Protein AF-A0A3N5X2J6-F1 (afdb_monomer)

Structure (mmCIF, N/CA/C/O backbone):
data_AF-A0A3N5X2J6-F1
#
_entry.id   AF-A0A3N5X2J6-F1
#
loop_
_atom_site.group_PDB
_atom_site.id
_atom_site.type_symbol
_atom_site.label_atom_id
_atom_site.label_alt_id
_atom_site.label_comp_id
_atom_site.label_asym_id
_atom_site.label_entity_id
_atom_site.label_seq_id
_atom_site.pdbx_PDB_ins_code
_atom_site.Cartn_x
_atom_site.Cartn_y
_atom_site.Cartn_z
_atom_site.occupancy
_atom_site.B_iso_or_equiv
_atom_site.auth_seq_id
_atom_site.auth_comp_id
_atom_site.auth_asym_id
_atom_site.auth_atom_id
_atom_site.pdbx_PDB_model_num
ATOM 1 N N . MET A 1 1 ? -11.015 -7.147 34.113 1.00 56.78 1 MET A N 1
ATOM 2 C CA . MET A 1 1 ? -11.213 -6.884 32.667 1.00 56.78 1 MET A CA 1
ATOM 3 C C . MET A 1 1 ? -9.838 -6.719 32.030 1.00 56.78 1 MET A C 1
ATOM 5 O O . MET A 1 1 ? -9.014 -6.047 32.642 1.00 56.78 1 MET A O 1
ATOM 9 N N . LYS A 1 2 ? -9.551 -7.350 30.878 1.00 68.56 2 LYS A N 1
ATOM 10 C CA . LYS A 1 2 ? -8.310 -7.063 30.127 1.00 68.56 2 LYS A CA 1
ATOM 11 C C . LYS A 1 2 ? -8.337 -5.576 29.723 1.00 68.56 2 LYS A C 1
ATOM 13 O O . LYS A 1 2 ? -9.393 -5.066 29.357 1.00 68.56 2 LYS A O 1
ATOM 18 N N . LYS A 1 3 ? -7.217 -4.867 29.876 1.00 83.44 3 LYS A N 1
ATOM 19 C CA . LYS A 1 3 ? -7.099 -3.433 29.566 1.00 83.44 3 LYS A CA 1
ATOM 20 C C . LYS A 1 3 ? -7.222 -3.225 28.053 1.00 83.44 3 LYS A C 1
ATOM 22 O O . LYS A 1 3 ? -6.465 -3.838 27.311 1.00 83.44 3 LYS A O 1
ATOM 27 N N . THR A 1 4 ? -8.120 -2.345 27.615 1.00 92.44 4 THR A N 1
ATOM 28 C CA . THR A 1 4 ? -8.228 -1.954 26.201 1.00 92.44 4 THR A CA 1
ATOM 29 C C . THR A 1 4 ? -7.027 -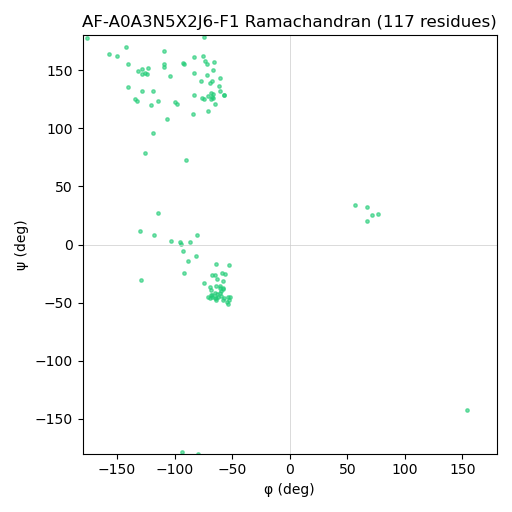1.096 25.802 1.00 92.44 4 THR A C 1
ATOM 31 O O . THR A 1 4 ? -6.708 -0.113 26.477 1.00 92.44 4 THR A O 1
ATOM 34 N N . LEU A 1 5 ? -6.350 -1.468 24.718 1.00 96.00 5 LEU A N 1
ATOM 35 C CA . LEU A 1 5 ? -5.212 -0.743 24.155 1.00 96.00 5 LEU A CA 1
ATOM 36 C C . LEU A 1 5 ? -5.680 0.249 23.083 1.00 96.00 5 LEU A C 1
ATOM 38 O O . LEU A 1 5 ? -6.722 0.079 22.448 1.00 96.00 5 LEU A O 1
ATOM 42 N N . THR A 1 6 ? -4.884 1.288 22.842 1.00 97.00 6 THR A N 1
ATOM 43 C CA . THR A 1 6 ? -5.049 2.109 21.634 1.00 97.00 6 THR A CA 1
ATOM 44 C C . THR A 1 6 ? -4.543 1.337 20.418 1.00 97.00 6 THR A C 1
ATOM 46 O O . THR A 1 6 ? -3.694 0.457 20.565 1.00 97.00 6 THR A O 1
ATOM 49 N N . SER A 1 7 ? -4.999 1.689 19.213 1.00 97.12 7 SER A N 1
ATOM 50 C CA . SER A 1 7 ? -4.544 1.045 17.970 1.00 97.12 7 SER A CA 1
ATOM 51 C C . SER A 1 7 ? -3.024 1.045 17.821 1.00 97.12 7 SER A C 1
ATOM 53 O O . SER A 1 7 ? -2.429 -0.002 17.583 1.00 97.12 7 SER A O 1
ATOM 55 N N . LYS A 1 8 ? -2.367 2.180 18.098 1.00 97.00 8 LYS A N 1
ATOM 56 C CA . LYS A 1 8 ? -0.899 2.275 18.071 1.00 97.00 8 LYS A CA 1
ATOM 57 C C . LYS A 1 8 ? -0.236 1.286 19.031 1.00 97.00 8 LYS A C 1
ATOM 59 O O . LYS A 1 8 ? 0.705 0.602 18.645 1.00 97.00 8 LYS A O 1
ATOM 64 N N . VAL A 1 9 ? -0.701 1.220 20.280 1.00 97.94 9 VAL A N 1
ATOM 65 C CA . VAL A 1 9 ? -0.106 0.319 21.278 1.00 97.94 9 VAL A CA 1
ATOM 66 C C . VAL A 1 9 ? -0.367 -1.137 20.897 1.00 97.94 9 VAL A C 1
ATOM 68 O O . VAL A 1 9 ? 0.566 -1.927 20.911 1.00 97.94 9 VAL A O 1
ATOM 71 N N . ARG A 1 10 ? -1.588 -1.471 20.467 1.00 97.88 10 ARG A N 1
ATOM 72 C CA . ARG A 1 10 ? -1.974 -2.808 19.996 1.00 97.88 10 ARG A CA 1
ATOM 73 C C . ARG A 1 10 ? -1.062 -3.314 18.877 1.00 97.88 10 ARG A C 1
ATOM 75 O O . ARG A 1 10 ? -0.548 -4.426 18.966 1.00 97.88 10 ARG A O 1
ATOM 82 N N . VAL A 1 11 ? -0.834 -2.489 17.855 1.00 97.88 11 VAL A N 1
ATOM 83 C CA . VAL A 1 11 ? 0.035 -2.821 16.715 1.00 97.88 11 VAL 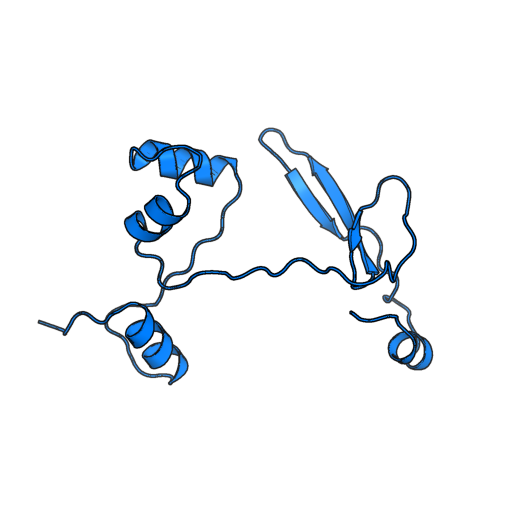A CA 1
ATOM 84 C C . VAL A 1 11 ? 1.484 -3.008 17.161 1.00 97.88 11 VAL A C 1
ATOM 86 O O . VAL A 1 11 ? 2.098 -4.018 16.829 1.00 97.88 11 VAL A O 1
ATOM 89 N N . LEU A 1 12 ? 2.028 -2.081 17.956 1.00 98.31 12 LEU A N 1
ATOM 90 C CA . LEU A 1 12 ? 3.410 -2.181 18.437 1.00 98.31 12 LEU A CA 1
ATOM 91 C C . LEU A 1 12 ? 3.628 -3.399 19.348 1.00 98.31 12 LEU A C 1
ATOM 93 O O . LEU A 1 12 ? 4.677 -4.033 19.267 1.00 98.31 12 LEU A O 1
ATOM 97 N N . THR A 1 13 ? 2.642 -3.764 20.172 1.00 98.19 13 THR A N 1
ATOM 98 C CA . THR A 1 13 ? 2.671 -4.993 20.980 1.00 98.19 13 THR A CA 1
ATOM 99 C C . THR A 1 13 ? 2.717 -6.237 20.090 1.00 98.19 13 THR A C 1
ATOM 101 O O . THR A 1 13 ? 3.555 -7.109 20.315 1.00 98.19 13 THR A O 1
ATOM 104 N N . ALA A 1 14 ? 1.887 -6.294 19.042 1.00 97.88 14 ALA A N 1
ATOM 105 C CA . ALA A 1 14 ? 1.901 -7.403 18.089 1.00 97.88 14 ALA A CA 1
ATOM 106 C C . ALA A 1 14 ? 3.239 -7.505 17.331 1.00 97.88 14 ALA A C 1
ATOM 108 O O . ALA A 1 14 ? 3.794 -8.597 17.216 1.00 97.88 14 ALA A O 1
ATOM 109 N N . PHE A 1 15 ? 3.807 -6.381 16.879 1.00 97.75 15 PHE A N 1
ATOM 110 C CA . PHE A 1 15 ? 5.128 -6.344 16.230 1.00 97.75 15 PHE A CA 1
ATOM 111 C C . PHE A 1 15 ? 6.276 -6.749 17.159 1.00 97.75 15 PHE A C 1
ATOM 113 O O . PHE A 1 15 ? 7.284 -7.271 16.695 1.00 97.75 15 PHE A O 1
ATOM 120 N N . ALA A 1 16 ? 6.119 -6.565 18.469 1.00 98.31 16 ALA A N 1
ATOM 121 C CA . ALA A 1 16 ? 7.052 -7.070 19.471 1.00 98.31 16 ALA A CA 1
ATOM 122 C C . ALA A 1 16 ? 6.848 -8.565 19.801 1.00 98.31 16 ALA A C 1
ATOM 124 O O . ALA A 1 16 ? 7.450 -9.061 20.753 1.00 98.31 16 ALA A O 1
ATOM 125 N N . HIS A 1 17 ? 5.995 -9.277 19.052 1.00 97.56 17 HIS A N 1
ATOM 126 C CA . HIS A 1 17 ? 5.619 -10.675 19.286 1.00 97.56 17 HIS A CA 1
ATOM 127 C C . HIS A 1 17 ? 5.026 -10.932 20.686 1.00 97.56 17 HIS A C 1
ATOM 129 O O . HIS A 1 17 ? 5.227 -11.994 21.275 1.00 97.56 17 HIS A O 1
ATOM 135 N N . GLN A 1 18 ? 4.290 -9.960 21.230 1.00 97.94 18 GLN A N 1
ATOM 136 C CA . GLN A 1 18 ? 3.565 -10.072 22.501 1.00 97.94 18 GLN A CA 1
ATOM 137 C C . GLN A 1 18 ? 2.052 -10.125 22.248 1.00 97.94 18 GLN A C 1
ATOM 139 O O . GLN A 1 18 ? 1.583 -9.583 21.251 1.00 97.94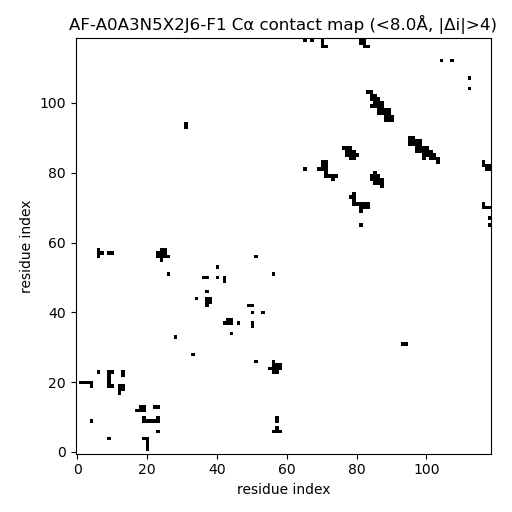 18 GLN A O 1
ATOM 144 N N . GLU A 1 19 ? 1.277 -10.757 23.142 1.00 97.19 19 GLU A N 1
ATOM 145 C CA . GLU A 1 19 ? -0.191 -10.836 23.015 1.00 97.19 19 GLU A CA 1
ATOM 146 C C . GLU A 1 19 ? -0.838 -9.458 23.289 1.00 97.19 19 GLU A C 1
ATOM 148 O O . GLU A 1 19 ? -0.754 -8.960 24.417 1.00 97.19 19 GLU A O 1
ATOM 153 N N . PRO A 1 20 ? -1.492 -8.822 22.296 1.00 97.38 20 PRO A N 1
ATOM 154 C CA . PRO A 1 20 ? -2.263 -7.599 22.509 1.00 97.38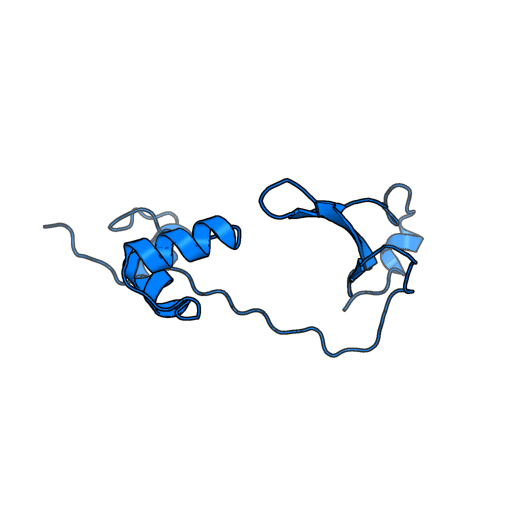 20 PRO A CA 1
ATOM 155 C C . PRO A 1 20 ? -3.661 -7.885 23.096 1.00 97.38 20 PRO A C 1
ATOM 157 O O . PRO A 1 20 ? -4.060 -9.027 23.305 1.00 97.38 20 PRO A O 1
ATOM 160 N N . ASP A 1 21 ? -4.458 -6.841 23.332 1.00 97.00 21 ASP A N 1
ATOM 161 C CA . ASP A 1 21 ? -5.852 -6.977 23.786 1.00 97.00 21 ASP A CA 1
ATOM 162 C C . ASP A 1 21 ? -6.795 -7.601 22.736 1.00 97.00 21 ASP A C 1
ATOM 164 O O . ASP A 1 21 ? -7.790 -8.223 23.108 1.00 97.00 21 ASP A O 1
ATOM 168 N N . ARG A 1 22 ? -6.470 -7.462 21.443 1.00 96.69 22 ARG A N 1
ATOM 169 C CA . ARG A 1 22 ? -7.018 -8.225 20.308 1.00 96.69 22 ARG A CA 1
ATOM 170 C C . ARG A 1 22 ? -6.046 -8.197 19.125 1.00 96.69 22 ARG A C 1
ATOM 172 O O . ARG A 1 22 ? -5.180 -7.326 19.063 1.00 96.69 22 ARG A O 1
ATOM 179 N N . VAL A 1 23 ? -6.238 -9.088 18.152 1.00 97.06 23 VAL A N 1
ATOM 180 C CA . VAL A 1 23 ? -5.491 -9.066 16.881 1.00 97.06 23 VAL A CA 1
ATOM 181 C C . VAL A 1 23 ? -5.686 -7.699 16.192 1.00 97.06 23 VAL A C 1
ATOM 183 O O . VAL A 1 23 ? -6.838 -7.260 16.086 1.00 97.06 23 VAL A O 1
ATOM 186 N N . PRO A 1 24 ? -4.611 -6.997 15.769 1.00 97.81 24 PRO A N 1
ATOM 187 C CA . PRO A 1 24 ? -4.730 -5.778 14.973 1.00 97.81 24 PRO A CA 1
ATOM 188 C C . PRO A 1 24 ? -5.449 -6.040 13.646 1.00 97.81 24 PRO A C 1
ATOM 190 O O . PRO A 1 24 ? -5.252 -7.087 13.035 1.00 97.81 24 PRO A O 1
ATOM 193 N N . VAL A 1 25 ? -6.263 -5.089 13.193 1.00 97.31 25 VAL A N 1
ATOM 194 C CA . VAL A 1 25 ? -7.057 -5.210 11.963 1.00 97.31 25 VAL A CA 1
ATOM 195 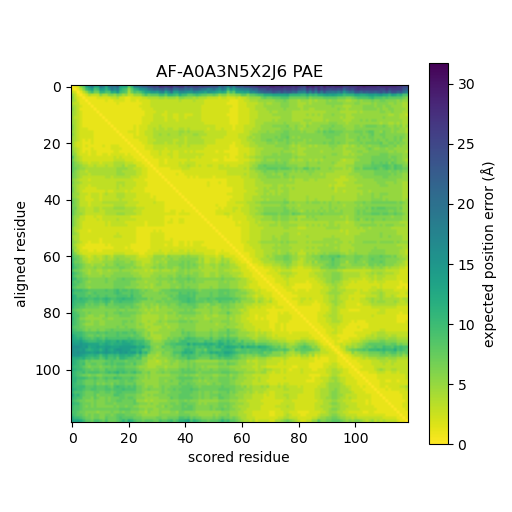C C . VAL A 1 25 ? -6.635 -4.131 10.980 1.00 97.31 25 VAL A C 1
ATOM 197 O O . VAL A 1 25 ? -6.547 -2.961 11.351 1.00 97.31 25 VAL A O 1
ATOM 200 N N . ASP A 1 26 ? -6.409 -4.537 9.734 1.00 96.75 26 ASP A N 1
ATOM 201 C CA . ASP A 1 26 ? -6.285 -3.646 8.582 1.00 96.75 26 ASP A CA 1
ATOM 202 C C . ASP A 1 26 ? -7.511 -3.782 7.663 1.00 96.75 26 ASP A C 1
ATOM 204 O O . ASP A 1 26 ? -8.300 -4.721 7.813 1.00 96.75 26 ASP A O 1
ATOM 208 N N . TYR A 1 27 ? -7.687 -2.853 6.725 1.00 96.19 27 TYR A N 1
ATOM 209 C CA . TYR A 1 27 ? -8.805 -2.851 5.786 1.00 96.19 27 TYR A CA 1
ATOM 210 C C . TYR A 1 27 ? -8.352 -2.572 4.353 1.00 96.19 27 TYR A C 1
ATOM 212 O O . TYR A 1 27 ? -7.735 -1.552 4.058 1.00 96.19 27 TYR A O 1
ATOM 220 N N . LEU A 1 28 ? -8.725 -3.482 3.452 1.00 92.56 28 LEU A N 1
ATOM 221 C CA . LEU A 1 28 ? -8.544 -3.357 2.012 1.00 92.56 28 LEU A CA 1
ATOM 222 C C . LEU A 1 28 ? -9.782 -3.913 1.307 1.00 92.56 28 LEU A C 1
ATOM 224 O O . LEU A 1 28 ? -10.291 -4.979 1.657 1.00 92.56 28 LEU A O 1
ATOM 228 N N . CYS A 1 29 ? -10.264 -3.199 0.297 1.00 91.38 29 CYS A N 1
ATOM 229 C CA . CYS A 1 29 ? -11.514 -3.508 -0.383 1.00 91.38 29 CYS A CA 1
ATOM 230 C C . CYS A 1 29 ? -11.483 -3.063 -1.847 1.00 91.38 29 CYS A C 1
ATOM 232 O O . CYS A 1 29 ? -10.700 -2.199 -2.236 1.00 91.38 29 CYS A O 1
ATOM 234 N N . ASN A 1 30 ? -12.402 -3.601 -2.651 1.00 89.25 30 ASN A N 1
ATOM 235 C CA . ASN A 1 30 ? -12.759 -2.978 -3.925 1.00 89.25 30 ASN A CA 1
ATOM 236 C C . ASN A 1 30 ? -13.809 -1.865 -3.710 1.00 89.25 30 ASN A C 1
ATOM 238 O O . ASN A 1 30 ? -14.522 -1.896 -2.699 1.00 89.25 30 ASN A O 1
ATOM 242 N N . PRO A 1 31 ? -13.978 -0.938 -4.674 1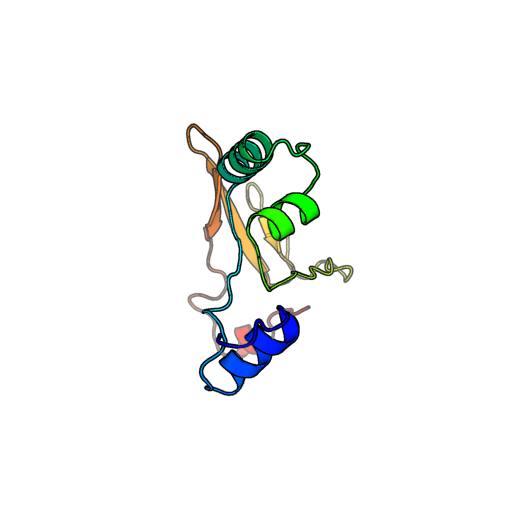.00 89.31 31 PRO A N 1
ATOM 243 C CA . PRO A 1 31 ? -14.909 0.188 -4.541 1.00 89.31 31 PRO A CA 1
ATOM 244 C C . PRO A 1 31 ? -16.369 -0.217 -4.280 1.00 89.31 31 PRO A C 1
ATOM 246 O O . PRO A 1 31 ? -17.101 0.483 -3.585 1.00 89.31 31 PRO A O 1
ATOM 249 N N . GLY A 1 32 ? -16.811 -1.365 -4.805 1.00 90.81 32 GLY A N 1
ATOM 250 C CA . GLY A 1 32 ? -18.181 -1.846 -4.620 1.00 90.81 32 GLY A CA 1
ATOM 251 C C . GLY A 1 32 ? -18.457 -2.404 -3.219 1.00 90.81 32 GLY A C 1
ATOM 252 O O . GLY A 1 32 ? -19.578 -2.299 -2.722 1.00 90.81 32 GLY A O 1
ATOM 253 N N . ILE A 1 33 ? -17.469 -3.029 -2.570 1.00 92.88 33 ILE A N 1
ATOM 254 C CA . ILE A 1 33 ? -17.560 -3.430 -1.153 1.00 92.88 33 ILE A CA 1
ATOM 255 C C . ILE A 1 33 ? -17.504 -2.191 -0.262 1.00 92.88 33 ILE A C 1
ATOM 257 O O . ILE A 1 33 ? -18.339 -2.055 0.631 1.00 92.88 33 ILE A O 1
ATOM 261 N N . ASP A 1 34 ? -16.571 -1.288 -0.553 1.00 95.69 34 ASP A N 1
ATOM 262 C CA . ASP A 1 34 ? -16.379 -0.043 0.183 1.00 95.69 34 ASP A CA 1
ATOM 263 C C . ASP A 1 34 ? -17.670 0.776 0.285 1.00 95.69 34 ASP A C 1
ATOM 265 O O . ASP A 1 34 ? -18.144 1.090 1.379 1.00 95.69 34 ASP A O 1
ATOM 269 N N . LEU A 1 35 ? -18.316 1.009 -0.862 1.00 96.12 35 LEU A N 1
ATOM 270 C CA . LEU A 1 35 ? -19.559 1.768 -0.930 1.00 96.12 35 LEU A CA 1
ATOM 271 C C . LEU A 1 35 ? -20.682 1.123 -0.106 1.00 96.12 35 LEU A C 1
ATOM 273 O O . LEU A 1 35 ? -21.422 1.821 0.586 1.00 96.12 35 LEU A O 1
ATOM 277 N N . ARG A 1 36 ? -20.810 -0.208 -0.151 1.00 97.00 36 ARG A N 1
ATOM 278 C CA . ARG A 1 36 ? -21.845 -0.934 0.602 1.00 97.00 36 ARG A CA 1
ATOM 279 C C . ARG A 1 36 ? -21.601 -0.895 2.106 1.00 97.00 36 ARG A C 1
ATOM 281 O O . ARG A 1 36 ? -22.563 -0.791 2.863 1.00 97.00 36 ARG A O 1
ATOM 288 N N . LEU A 1 37 ? -20.345 -0.954 2.547 1.00 98.06 37 LEU A N 1
ATOM 289 C CA . LEU A 1 37 ? -20.010 -0.807 3.962 1.00 98.06 37 LEU A CA 1
ATOM 290 C C . LEU A 1 37 ? -20.281 0.618 4.449 1.00 98.06 37 LEU A C 1
ATOM 292 O O . LEU A 1 37 ? -20.918 0.785 5.486 1.00 98.06 37 LEU A O 1
ATOM 296 N N . LYS A 1 38 ? -19.907 1.644 3.675 1.00 98.50 38 LYS A N 1
ATOM 297 C CA . LYS A 1 38 ? -20.252 3.040 3.995 1.00 98.50 38 LYS A CA 1
ATOM 298 C C . LYS A 1 38 ? -21.760 3.231 4.124 1.00 98.50 38 LYS A C 1
ATOM 300 O O . LYS A 1 38 ? -22.219 3.771 5.124 1.00 98.50 38 LYS A O 1
ATOM 305 N N . GLN A 1 39 ? -22.540 2.697 3.183 1.00 98.31 39 GLN A N 1
ATOM 306 C CA . GLN A 1 39 ? -24.005 2.705 3.263 1.00 98.31 39 GLN A CA 1
ATOM 307 C C . GLN A 1 39 ? -24.526 1.985 4.514 1.00 98.31 39 GLN A C 1
ATOM 309 O O . GLN A 1 39 ? -25.406 2.511 5.192 1.00 98.31 39 GLN A O 1
ATOM 314 N N . HIS A 1 40 ? -23.974 0.814 4.845 1.00 98.38 40 HIS A N 1
ATOM 315 C CA . HIS A 1 40 ? -24.361 0.048 6.032 1.00 98.38 40 HIS A CA 1
ATOM 316 C C . HIS A 1 40 ? -24.143 0.829 7.336 1.00 98.38 40 HIS A C 1
ATOM 318 O O . HIS A 1 40 ? -24.999 0.793 8.217 1.00 98.38 40 HIS A O 1
ATOM 324 N N . PHE A 1 41 ? -23.034 1.566 7.443 1.00 98.44 41 PHE A N 1
ATOM 325 C CA . PHE A 1 41 ? -22.711 2.389 8.612 1.00 98.44 41 PHE A CA 1
ATOM 326 C C . PHE A 1 41 ? -23.315 3.804 8.571 1.00 98.44 41 PHE A C 1
ATOM 328 O O . PHE A 1 41 ? -23.090 4.584 9.494 1.00 98.44 41 PHE A O 1
ATOM 335 N N . GLY A 1 42 ? -24.093 4.149 7.538 1.00 98.38 42 GLY A N 1
ATOM 336 C CA . GLY A 1 42 ? -24.701 5.477 7.394 1.00 98.38 42 GLY A CA 1
ATOM 337 C C . GLY A 1 42 ? -23.703 6.593 7.059 1.00 98.38 42 GLY A C 1
ATOM 338 O O . GLY A 1 42 ? -23.955 7.755 7.369 1.00 98.38 42 GLY A O 1
ATOM 339 N N . LEU A 1 43 ? -22.574 6.246 6.442 1.00 98.50 43 LEU A N 1
ATOM 340 C CA . LEU A 1 43 ? -21.497 7.157 6.064 1.00 98.50 43 LEU A CA 1
ATOM 341 C C . LEU A 1 43 ? -21.688 7.690 4.641 1.00 98.50 43 LEU A C 1
ATOM 343 O O . LEU A 1 43 ? -22.306 7.048 3.785 1.00 98.50 43 LEU A O 1
ATOM 347 N N . THR A 1 44 ? -21.112 8.860 4.359 1.00 98.19 44 THR A N 1
ATOM 348 C CA . THR A 1 44 ? -21.095 9.380 2.984 1.00 98.19 44 THR A CA 1
ATOM 349 C C . THR A 1 44 ? -20.126 8.568 2.112 1.00 98.19 44 THR A C 1
ATOM 351 O O . THR A 1 44 ? -19.155 8.017 2.634 1.00 98.19 44 THR A O 1
ATOM 354 N N . PRO A 1 45 ? -20.311 8.519 0.778 1.00 97.31 45 PRO A N 1
ATOM 355 C CA . PRO A 1 45 ? -19.394 7.796 -0.110 1.00 97.31 45 PRO A CA 1
ATOM 356 C C . PRO A 1 45 ? -17.922 8.234 -0.014 1.00 97.31 45 PRO A C 1
ATOM 358 O O . PRO A 1 45 ? -17.037 7.433 -0.304 1.00 97.31 45 PRO A O 1
ATOM 361 N N . ALA A 1 46 ? -17.657 9.475 0.403 1.00 96.94 46 ALA A N 1
ATOM 362 C CA . ALA A 1 46 ? -16.312 10.039 0.530 1.00 96.94 46 ALA A CA 1
ATOM 363 C C . ALA A 1 46 ? -15.726 9.938 1.954 1.00 96.94 46 ALA A C 1
ATOM 365 O O . ALA A 1 46 ? -14.635 10.445 2.201 1.00 96.94 46 ALA A O 1
ATOM 366 N N . ASP A 1 47 ? -16.444 9.331 2.904 1.00 97.81 47 ASP A N 1
ATOM 367 C CA . ASP A 1 47 ? -16.019 9.259 4.304 1.00 97.81 47 ASP A CA 1
ATOM 368 C C . ASP A 1 47 ? -15.178 8.003 4.578 1.00 97.81 47 ASP A C 1
ATOM 370 O O . ASP A 1 47 ? -15.631 7.025 5.177 1.00 97.81 47 ASP A O 1
ATOM 374 N N . ASP A 1 48 ? -13.945 8.018 4.070 1.00 95.94 48 ASP A N 1
ATOM 375 C CA . ASP A 1 48 ? -12.989 6.921 4.249 1.00 95.94 48 ASP A CA 1
ATOM 376 C C . ASP A 1 48 ? -12.608 6.750 5.725 1.00 95.94 48 ASP A C 1
ATOM 378 O O . ASP A 1 48 ? -12.638 5.642 6.259 1.00 95.94 48 ASP A O 1
ATOM 382 N N . GLU A 1 49 ? -12.297 7.849 6.416 1.00 97.00 49 GLU A N 1
ATOM 383 C CA . GLU A 1 49 ? -11.887 7.810 7.823 1.00 97.00 49 GLU A CA 1
ATOM 384 C C . GLU A 1 49 ? -13.015 7.313 8.734 1.00 97.00 49 GLU A C 1
ATOM 386 O O . GLU A 1 49 ? -12.766 6.483 9.612 1.00 97.00 49 GLU A O 1
ATOM 391 N N . GLY A 1 50 ? -14.257 7.756 8.509 1.00 97.88 50 GLY A N 1
ATOM 392 C CA . GLY A 1 50 ? -15.418 7.269 9.246 1.00 97.88 50 GLY A CA 1
ATOM 393 C C . GLY A 1 50 ? -15.591 5.757 9.115 1.00 97.88 50 GLY A C 1
ATOM 394 O O . GLY A 1 50 ? -15.875 5.082 10.107 1.00 97.88 50 GLY A O 1
ATOM 395 N N . LEU A 1 51 ? -15.332 5.193 7.928 1.00 98.19 51 LEU A N 1
ATOM 396 C CA . LEU A 1 51 ? -15.410 3.747 7.725 1.00 98.19 51 LEU A CA 1
ATOM 397 C C . LEU A 1 51 ? -14.312 3.014 8.501 1.00 98.19 51 LEU A C 1
ATOM 399 O O . LEU A 1 51 ? -14.594 2.027 9.184 1.00 98.19 51 LEU A O 1
ATOM 403 N N . LEU A 1 52 ? -13.073 3.506 8.442 1.00 97.69 52 LEU A N 1
ATOM 404 C CA . LEU A 1 52 ? -11.957 2.915 9.183 1.00 97.69 52 LEU A CA 1
ATOM 405 C C . LEU A 1 52 ? -12.204 2.942 10.699 1.00 97.69 52 LEU A C 1
ATOM 407 O O . LEU A 1 52 ? -11.838 1.996 11.400 1.00 97.69 52 LEU A O 1
ATOM 411 N N . GLN A 1 53 ? -12.850 3.990 11.216 1.00 97.50 53 GLN A N 1
ATOM 412 C CA . GLN A 1 53 ? -13.262 4.063 12.621 1.00 97.50 53 GLN A CA 1
ATOM 413 C C . GLN A 1 53 ? -14.388 3.078 12.948 1.00 97.50 53 GLN A C 1
ATOM 415 O O . GLN A 1 53 ? -14.281 2.358 13.941 1.00 97.50 53 GLN A O 1
ATOM 420 N N . ALA A 1 54 ? -15.428 2.999 12.111 1.00 97.81 54 ALA A N 1
ATOM 421 C CA . ALA A 1 54 ? -16.555 2.085 12.302 1.00 97.81 54 ALA A CA 1
ATOM 422 C C . ALA A 1 54 ? -16.118 0.609 12.317 1.00 97.81 54 ALA A C 1
ATOM 424 O O . ALA A 1 54 ? -16.618 -0.187 13.111 1.00 97.81 54 ALA A O 1
ATOM 425 N N . LEU A 1 55 ? -15.138 0.259 11.481 1.00 97.19 55 LEU A N 1
ATOM 426 C CA . LEU A 1 55 ? -14.540 -1.076 11.413 1.00 97.19 55 LEU A CA 1
ATOM 427 C C . LEU A 1 55 ? -13.475 -1.331 12.498 1.00 97.19 55 LEU A C 1
ATOM 429 O O . LEU A 1 55 ? -13.024 -2.464 12.660 1.00 97.19 55 LEU A O 1
ATOM 433 N N . GLY A 1 56 ? -13.057 -0.303 13.244 1.00 96.88 56 GLY A N 1
ATOM 434 C CA . GLY A 1 56 ? -12.011 -0.419 14.261 1.00 96.88 56 GLY A CA 1
ATOM 435 C C . GLY A 1 56 ? -10.621 -0.717 13.687 1.00 96.88 56 GLY A C 1
ATOM 436 O O . GLY A 1 56 ? -9.830 -1.403 14.338 1.00 96.88 56 GLY A O 1
ATOM 437 N N . VAL A 1 57 ? -10.332 -0.220 12.481 1.00 98.12 57 VAL A N 1
ATOM 438 C CA . VAL A 1 57 ? -9.063 -0.428 11.769 1.00 98.12 57 VAL A CA 1
ATOM 439 C C . VAL A 1 57 ? -7.923 0.256 12.512 1.00 98.12 57 VAL A C 1
ATOM 441 O O . VAL A 1 57 ? -7.996 1.445 12.835 1.00 98.12 57 VAL A O 1
ATOM 444 N N . ASP A 1 58 ? -6.850 -0.490 12.761 1.00 98.38 58 ASP A N 1
ATOM 445 C CA . ASP A 1 58 ? -5.720 -0.038 13.574 1.00 98.38 58 ASP A CA 1
ATOM 446 C C . ASP A 1 58 ? -4.636 0.701 12.789 1.00 98.38 58 ASP A C 1
ATOM 448 O O . ASP A 1 58 ? -3.776 1.353 13.387 1.00 98.38 58 ASP A O 1
ATOM 452 N N . PHE A 1 59 ? -4.682 0.603 11.463 1.00 97.19 59 PHE A N 1
ATOM 453 C CA . PHE A 1 59 ? -3.695 1.164 10.551 1.00 97.19 59 PHE A CA 1
ATOM 454 C C . PHE A 1 59 ? -4.261 2.347 9.768 1.00 97.19 59 PHE A C 1
ATOM 456 O O . PHE A 1 59 ? -5.470 2.474 9.565 1.00 97.19 59 PHE A O 1
ATOM 463 N N . ARG A 1 60 ? -3.367 3.231 9.322 1.00 94.75 60 ARG A N 1
ATOM 464 C CA . ARG A 1 60 ? -3.654 4.271 8.332 1.00 94.75 60 ARG A CA 1
ATOM 465 C C . ARG A 1 60 ? -2.543 4.251 7.295 1.00 94.75 60 ARG A C 1
ATOM 467 O O . ARG A 1 60 ? -1.370 4.349 7.652 1.00 94.75 60 ARG A O 1
ATOM 474 N N . GLY A 1 61 ? -2.925 4.086 6.032 1.00 90.44 61 GLY A N 1
ATOM 475 C CA . GLY A 1 61 ? -1.997 4.132 4.910 1.00 90.44 61 GLY A CA 1
ATOM 476 C C . GLY A 1 61 ? -1.616 5.570 4.578 1.00 90.44 61 GLY A C 1
ATOM 477 O O . GLY A 1 61 ? -2.458 6.465 4.603 1.00 90.44 61 GLY A O 1
ATOM 478 N N . VAL A 1 62 ? -0.348 5.782 4.241 1.00 91.06 62 VAL A N 1
ATOM 479 C CA . VAL A 1 62 ? 0.137 7.031 3.653 1.00 91.06 62 VAL A CA 1
ATOM 480 C C . VAL A 1 62 ? 0.743 6.677 2.306 1.00 91.06 62 VAL A C 1
ATOM 482 O O . VAL A 1 62 ? 1.688 5.895 2.241 1.00 91.06 62 VAL A O 1
ATOM 485 N N . TRP A 1 63 ? 0.192 7.250 1.242 1.00 89.12 63 TRP A N 1
ATOM 486 C CA . TRP A 1 63 ? 0.608 6.993 -0.133 1.00 89.12 63 TRP A CA 1
ATOM 487 C C . TRP A 1 63 ? 1.104 8.296 -0.744 1.00 89.12 63 TRP A C 1
ATOM 489 O O . TRP A 1 63 ? 0.314 9.128 -1.187 1.00 89.12 63 TRP A O 1
ATOM 499 N N . ALA A 1 64 ? 2.418 8.507 -0.708 1.00 92.50 64 ALA A N 1
ATOM 500 C CA . ALA A 1 64 ? 3.020 9.658 -1.363 1.00 92.50 64 ALA A CA 1
ATOM 501 C C . ALA A 1 64 ? 3.073 9.402 -2.880 1.00 92.50 64 ALA A C 1
ATOM 503 O O . ALA A 1 64 ? 3.609 8.369 -3.286 1.00 92.50 64 ALA A O 1
ATOM 504 N N . PRO A 1 65 ? 2.535 10.300 -3.724 1.00 92.00 65 PRO A N 1
ATOM 505 C CA . PRO A 1 65 ? 2.661 10.150 -5.166 1.00 92.00 65 PRO A CA 1
ATOM 506 C C . PRO A 1 65 ? 4.123 10.329 -5.590 1.00 92.00 65 PRO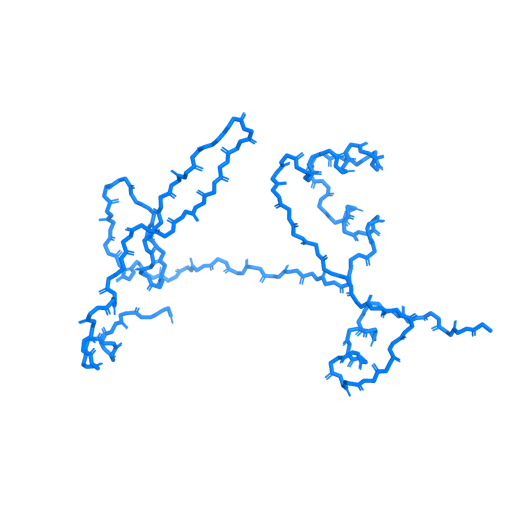 A C 1
ATOM 508 O O . PRO A 1 65 ? 4.817 11.215 -5.086 1.00 92.00 65 PRO A O 1
ATOM 511 N N . TYR A 1 66 ? 4.578 9.523 -6.549 1.00 93.62 66 TYR A N 1
ATOM 512 C CA . TYR A 1 66 ? 5.861 9.748 -7.209 1.00 93.62 66 TYR A CA 1
ATOM 513 C C . TYR A 1 66 ? 5.790 11.020 -8.067 1.00 93.62 66 TYR A C 1
ATOM 515 O O . TYR A 1 66 ? 4.913 11.156 -8.920 1.00 93.62 66 TYR A O 1
ATOM 523 N N . THR A 1 67 ? 6.707 11.961 -7.832 1.00 95.75 67 THR A N 1
ATOM 524 C CA . THR A 1 67 ? 6.782 13.254 -8.544 1.00 95.75 67 THR A CA 1
ATOM 525 C C . THR A 1 67 ? 8.081 13.434 -9.334 1.00 95.75 67 THR A C 1
ATOM 527 O O . THR A 1 67 ? 8.352 14.526 -9.836 1.00 95.75 67 THR A O 1
ATOM 530 N N . GLY A 1 68 ? 8.894 12.379 -9.443 1.00 95.75 68 GLY A N 1
ATOM 531 C CA . GLY A 1 68 ? 10.118 12.381 -10.240 1.00 95.75 68 GLY A CA 1
ATOM 532 C C . GLY A 1 68 ? 9.858 12.302 -11.753 1.00 95.75 68 GLY A C 1
ATOM 533 O O . GLY A 1 68 ? 8.708 12.238 -12.200 1.00 95.75 68 GLY A O 1
ATOM 534 N N . PRO A 1 69 ? 10.923 12.336 -12.573 1.00 95.88 69 PRO A N 1
ATOM 535 C CA . PRO A 1 69 ? 10.795 12.209 -14.020 1.00 95.88 69 PRO A CA 1
ATOM 536 C C . PRO A 1 69 ? 10.279 10.820 -14.410 1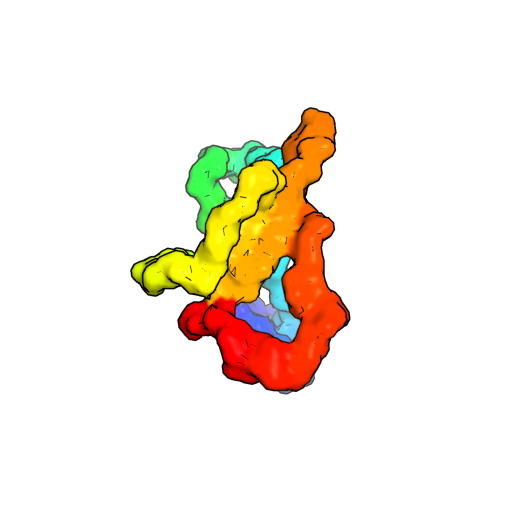.00 95.88 69 PRO A C 1
ATOM 538 O O . PRO A 1 69 ? 10.466 9.839 -13.699 1.00 95.88 69 PRO A O 1
ATOM 541 N N . ARG A 1 70 ? 9.671 10.704 -15.592 1.00 95.75 70 ARG A N 1
ATOM 542 C CA . ARG A 1 70 ? 9.269 9.399 -16.125 1.00 95.75 70 ARG A CA 1
ATOM 543 C C . ARG A 1 70 ? 10.504 8.536 -16.411 1.00 95.75 70 ARG A C 1
ATOM 545 O O . ARG A 1 70 ? 11.336 8.911 -17.233 1.00 95.75 70 ARG A O 1
ATOM 552 N N . LEU A 1 71 ? 10.580 7.376 -15.760 1.00 97.25 71 LEU A N 1
ATOM 553 C CA . LEU A 1 71 ? 11.712 6.445 -15.853 1.00 97.25 71 LEU A CA 1
ATOM 554 C C . LEU A 1 71 ? 11.551 5.376 -16.943 1.00 97.25 71 LEU A C 1
ATOM 556 O O . LEU A 1 71 ? 12.543 4.869 -17.467 1.00 97.25 71 LEU A O 1
ATOM 560 N N . HIS A 1 72 ? 10.308 5.059 -17.315 1.00 97.06 72 HIS A N 1
ATOM 561 C CA . HIS A 1 72 ? 9.979 3.985 -18.251 1.00 97.06 72 HIS A CA 1
ATOM 562 C C . HIS A 1 72 ? 9.067 4.482 -19.382 1.00 97.06 72 HIS A C 1
ATOM 564 O O . HIS A 1 72 ? 8.259 5.391 -19.167 1.00 97.06 72 HIS A O 1
ATOM 570 N N . PRO A 1 73 ? 9.196 3.925 -20.601 1.00 94.94 73 PRO A N 1
ATOM 571 C CA . PRO A 1 73 ? 8.388 4.336 -21.743 1.00 94.94 73 PRO A CA 1
ATOM 572 C C . PRO A 1 73 ? 6.910 3.979 -21.555 1.00 94.94 73 PRO A C 1
ATOM 574 O O . PRO A 1 73 ? 6.569 2.972 -20.937 1.00 94.94 73 PRO A O 1
ATOM 577 N N . GLU A 1 74 ? 6.033 4.788 -22.148 1.00 94.94 74 GLU A N 1
ATOM 578 C CA . GLU A 1 74 ? 4.621 4.430 -22.281 1.00 94.94 74 GLU A CA 1
ATOM 579 C C . GLU A 1 74 ? 4.441 3.321 -23.309 1.00 94.94 74 GLU A C 1
ATOM 581 O O . GLU A 1 74 ? 5.136 3.263 -24.325 1.00 94.94 74 GLU A O 1
ATOM 586 N N . LEU A 1 75 ? 3.467 2.458 -23.041 1.00 95.81 75 LEU A N 1
ATOM 587 C CA . LEU A 1 75 ? 3.091 1.365 -23.918 1.00 95.81 75 LEU A CA 1
ATOM 588 C C . LEU A 1 75 ? 1.588 1.432 -24.161 1.00 95.81 75 LEU A C 1
ATOM 590 O O . LEU A 1 75 ? 0.797 1.580 -23.229 1.00 95.81 75 LEU A O 1
ATOM 594 N N . GLU A 1 76 ? 1.190 1.335 -25.426 1.00 94.88 76 GLU A N 1
ATOM 595 C CA . GLU A 1 76 ? -0.215 1.398 -25.812 1.00 94.88 76 GLU A CA 1
ATOM 596 C C . GLU A 1 76 ? -1.016 0.264 -25.151 1.00 94.88 76 GLU A C 1
ATOM 598 O O . GLU A 1 76 ? -0.602 -0.897 -25.135 1.00 94.88 76 GLU A O 1
ATOM 603 N N . GLY A 1 77 ? -2.166 0.606 -24.564 1.00 93.50 77 GLY A N 1
ATOM 604 C CA . GLY A 1 77 ? -3.007 -0.360 -23.853 1.00 93.50 77 GLY A CA 1
ATOM 605 C C . GLY A 1 77 ? -2.380 -0.916 -22.568 1.00 93.50 77 GLY A C 1
ATOM 606 O O . GLY A 1 77 ? -2.787 -1.991 -22.113 1.00 93.50 77 GLY A O 1
ATOM 607 N N . ARG A 1 78 ? -1.383 -0.224 -22.000 1.00 95.56 78 ARG A N 1
ATOM 608 C CA . ARG A 1 78 ? -0.729 -0.564 -20.733 1.00 95.56 78 ARG A CA 1
ATOM 609 C C . ARG A 1 78 ? -0.619 0.650 -19.824 1.00 95.56 78 ARG A C 1
ATOM 611 O O . ARG A 1 78 ? -0.416 1.774 -20.271 1.00 95.56 78 ARG A O 1
ATOM 618 N N . THR A 1 79 ? -0.663 0.387 -18.528 1.00 96.38 79 THR A N 1
ATOM 619 C CA . THR A 1 79 ? -0.186 1.305 -17.498 1.00 96.38 79 THR A CA 1
ATOM 620 C C . THR A 1 79 ? 1.198 0.843 -17.067 1.00 96.38 79 THR A C 1
ATOM 622 O O . THR A 1 79 ? 1.357 -0.304 -16.649 1.00 96.38 79 THR A O 1
ATOM 625 N N . VAL A 1 80 ? 2.186 1.728 -17.186 1.00 96.94 80 VAL A N 1
ATOM 626 C CA . VAL A 1 80 ? 3.571 1.500 -16.757 1.00 96.94 80 VAL A CA 1
ATOM 627 C C . VAL A 1 80 ? 3.868 2.463 -15.615 1.00 96.94 80 VAL A C 1
ATOM 629 O O . VAL A 1 80 ? 3.663 3.667 -15.772 1.00 96.94 80 VAL A O 1
ATOM 632 N N . ASP A 1 81 ? 4.289 1.939 -14.468 1.00 95.25 81 ASP A N 1
ATOM 633 C CA . ASP A 1 81 ? 4.614 2.756 -13.295 1.00 95.25 81 ASP A CA 1
ATOM 634 C C . ASP A 1 81 ? 6.099 3.119 -13.204 1.00 95.25 81 ASP A C 1
ATOM 636 O O . ASP A 1 81 ? 6.902 2.794 -14.080 1.00 95.25 81 ASP A O 1
ATOM 640 N N . GLU A 1 82 ? 6.458 3.842 -12.146 1.00 96.06 82 GLU A N 1
ATOM 641 C CA . GLU A 1 82 ? 7.811 4.323 -11.882 1.00 96.06 82 GLU A CA 1
ATOM 642 C C . GLU A 1 82 ? 8.833 3.199 -11.644 1.00 96.06 82 GLU A C 1
ATOM 644 O O . GLU A 1 82 ? 10.026 3.443 -11.767 1.00 96.06 82 GLU A O 1
ATOM 649 N N . TRP A 1 83 ? 8.376 1.974 -11.366 1.00 95.88 83 TRP A N 1
ATOM 650 C CA . TRP A 1 83 ? 9.210 0.773 -11.243 1.00 95.88 83 TRP A CA 1
ATOM 651 C C . TRP A 1 83 ? 9.320 0.004 -12.567 1.00 95.88 83 TRP A C 1
ATOM 653 O O . TRP A 1 83 ? 10.034 -0.999 -12.657 1.00 95.88 83 TRP A O 1
ATOM 663 N N . GLY A 1 84 ? 8.578 0.438 -13.589 1.00 96.44 84 GLY A N 1
ATOM 664 C CA . GLY A 1 84 ? 8.515 -0.181 -14.906 1.00 96.44 84 GLY A CA 1
ATOM 665 C C . GLY A 1 84 ? 7.661 -1.445 -14.929 1.00 96.44 84 GLY A C 1
ATOM 666 O O . GLY A 1 84 ? 7.871 -2.326 -15.764 1.00 96.44 84 GLY A O 1
ATOM 667 N N . ILE A 1 85 ? 6.695 -1.553 -14.015 1.00 96.69 85 ILE A N 1
ATOM 668 C CA . ILE A 1 85 ? 5.746 -2.663 -13.966 1.00 96.69 85 ILE A CA 1
ATOM 669 C C . ILE A 1 85 ? 4.604 -2.397 -14.943 1.00 96.69 85 ILE A C 1
ATOM 671 O O . ILE A 1 85 ? 3.961 -1.348 -14.907 1.00 96.69 85 ILE A O 1
ATOM 675 N N . HIS A 1 86 ? 4.322 -3.375 -15.805 1.00 97.31 86 HIS A N 1
ATOM 676 C CA . HIS A 1 86 ? 3.301 -3.255 -16.841 1.00 97.31 86 HIS A CA 1
ATOM 677 C C . HIS A 1 86 ? 1.993 -3.899 -16.390 1.00 97.31 86 HIS A C 1
ATOM 679 O O . HIS A 1 86 ? 1.922 -5.105 -16.126 1.00 97.31 86 HIS A O 1
ATOM 685 N N . ARG A 1 87 ? 0.932 -3.095 -16.352 1.00 97.75 87 ARG A N 1
ATOM 686 C CA . ARG A 1 87 ? -0.412 -3.524 -15.967 1.00 97.75 87 ARG A CA 1
ATOM 687 C C . ARG A 1 87 ? -1.427 -3.239 -17.063 1.00 97.75 87 ARG A C 1
ATOM 689 O O . ARG A 1 87 ? -1.288 -2.284 -17.825 1.00 97.75 87 ARG A O 1
ATOM 696 N N . ARG A 1 88 ? -2.478 -4.052 -17.114 1.00 96.31 88 ARG A N 1
ATOM 697 C CA . ARG A 1 88 ? -3.685 -3.786 -17.906 1.00 96.31 88 ARG A CA 1
ATOM 698 C C . ARG A 1 88 ? -4.915 -3.919 -17.026 1.00 96.31 88 ARG A C 1
ATOM 700 O O . ARG A 1 88 ? -4.910 -4.697 -16.075 1.00 96.31 88 ARG A O 1
ATOM 707 N N . TRP A 1 89 ? -5.961 -3.178 -17.360 1.00 93.81 89 TRP A N 1
ATOM 708 C CA . TRP A 1 89 ? -7.239 -3.317 -16.683 1.00 93.81 89 TRP A CA 1
ATOM 709 C C . TRP A 1 89 ? -7.929 -4.600 -17.146 1.00 93.81 89 TRP A C 1
ATOM 711 O O . TRP A 1 89 ? -8.104 -4.817 -18.346 1.00 93.81 89 TRP A O 1
ATOM 721 N N . VAL A 1 90 ? -8.292 -5.453 -16.194 1.00 91.56 90 VAL A N 1
ATOM 722 C CA . VAL A 1 90 ? -9.127 -6.635 -16.404 1.00 91.56 90 VAL A CA 1
ATOM 723 C C . VAL A 1 90 ? -10.500 -6.332 -15.825 1.00 91.56 90 VAL A C 1
ATOM 725 O O . VAL A 1 90 ? -10.660 -6.232 -14.610 1.00 91.56 90 VAL A O 1
ATOM 728 N N . GLU A 1 91 ? -11.474 -6.141 -16.711 1.00 92.06 91 GLU A N 1
ATOM 729 C CA . GLU A 1 91 ? -12.856 -5.810 -16.363 1.00 92.06 91 GLU A CA 1
ATOM 730 C C . GLU A 1 91 ? -13.675 -7.065 -16.014 1.00 92.06 91 GLU A C 1
ATOM 732 O O . GLU A 1 91 ? -13.460 -8.145 -16.568 1.00 92.06 91 GLU A O 1
ATOM 737 N N . HIS A 1 92 ? -14.628 -6.910 -15.098 1.00 86.81 92 HIS A N 1
ATOM 738 C CA . HIS A 1 92 ? -15.671 -7.876 -14.759 1.00 86.81 92 HIS A CA 1
ATOM 739 C C . HIS A 1 92 ? -16.992 -7.138 -14.469 1.00 86.81 92 HIS A C 1
ATOM 741 O O . HIS A 1 92 ? -17.001 -5.926 -14.278 1.00 86.81 92 HIS A O 1
ATOM 747 N N . ASP A 1 93 ? -18.109 -7.861 -14.348 1.00 85.88 93 ASP A N 1
ATOM 748 C CA . ASP A 1 93 ? -19.480 -7.304 -14.268 1.00 85.88 93 ASP A CA 1
ATOM 749 C C . ASP A 1 93 ? -19.726 -6.222 -13.194 1.00 85.88 93 ASP A C 1
ATOM 751 O O . ASP A 1 93 ? -20.732 -5.518 -13.219 1.00 85.88 93 ASP A O 1
ATOM 755 N N . THR A 1 94 ? -18.841 -6.111 -12.206 1.00 81.44 94 THR A N 1
ATOM 756 C CA . THR A 1 94 ? -18.986 -5.229 -11.038 1.00 81.44 94 THR A CA 1
ATOM 757 C C . THR A 1 94 ? -17.750 -4.363 -10.783 1.00 81.44 94 THR A C 1
ATOM 759 O O . THR A 1 94 ? -17.645 -3.750 -9.719 1.00 81.44 94 THR A O 1
ATOM 762 N N . GLY A 1 95 ? -16.803 -4.310 -11.727 1.00 83.31 95 GLY A N 1
ATOM 763 C CA . GLY A 1 95 ? -15.566 -3.545 -11.589 1.00 83.31 95 GLY A CA 1
ATOM 764 C C . GLY A 1 95 ? -14.416 -4.105 -12.421 1.00 83.31 95 GLY A C 1
ATOM 765 O O . GLY A 1 95 ? -14.587 -4.545 -13.550 1.00 83.31 95 GLY A O 1
ATOM 766 N N . GLY A 1 96 ? -13.214 -4.062 -11.865 1.00 87.62 96 GLY A N 1
ATOM 767 C CA . GLY A 1 96 ? -12.036 -4.636 -12.491 1.00 87.62 96 GLY A CA 1
ATOM 768 C C . GLY A 1 96 ? -10.820 -4.523 -11.590 1.00 87.62 96 GLY A C 1
ATOM 769 O O . GLY A 1 96 ? -10.889 -3.975 -10.484 1.00 87.62 96 GLY A O 1
ATOM 770 N N . TYR A 1 97 ? -9.704 -5.056 -12.063 1.00 88.25 97 TYR A N 1
ATOM 771 C CA . TYR A 1 97 ? -8.423 -4.967 -11.379 1.00 88.25 97 TYR A CA 1
ATOM 772 C C . TYR A 1 97 ? -7.289 -4.739 -12.374 1.00 88.25 97 TYR A C 1
ATOM 774 O O . TYR A 1 97 ? -7.387 -5.064 -13.556 1.00 88.25 97 TYR A O 1
ATOM 782 N N . TRP A 1 98 ? -6.197 -4.157 -11.887 1.00 92.19 98 TRP A N 1
ATOM 783 C CA . TRP A 1 98 ? -4.971 -4.015 -12.661 1.00 92.19 98 TRP A CA 1
ATOM 784 C C . TRP A 1 98 ? -4.157 -5.298 -12.547 1.00 92.19 98 TRP A C 1
ATOM 786 O O . TRP A 1 98 ? -3.657 -5.607 -11.468 1.00 92.19 98 TRP A O 1
ATOM 796 N N . ASP A 1 99 ? -4.023 -6.024 -13.652 1.00 95.44 99 ASP A N 1
ATOM 797 C CA . ASP A 1 99 ? -3.272 -7.277 -13.698 1.00 95.44 99 ASP A CA 1
ATOM 798 C C . ASP A 1 99 ? -1.920 -7.091 -14.379 1.00 95.44 99 ASP A C 1
ATOM 800 O O . ASP A 1 99 ? -1.800 -6.327 -15.346 1.00 95.44 99 ASP A O 1
ATOM 804 N N . TYR A 1 100 ? -0.912 -7.817 -13.902 1.00 96.31 100 TYR A N 1
ATOM 805 C CA . TYR A 1 100 ? 0.387 -7.873 -14.561 1.00 96.31 100 TYR A CA 1
ATOM 806 C C . TYR A 1 100 ? 0.242 -8.608 -15.889 1.00 96.31 100 TYR A C 1
ATOM 808 O O . TYR A 1 100 ? -0.342 -9.687 -15.966 1.00 96.31 100 TYR A O 1
ATOM 816 N N . CYS A 1 101 ? 0.756 -8.011 -16.958 1.00 95.75 101 CYS A N 1
ATOM 817 C CA . CYS A 1 101 ? 0.516 -8.522 -18.310 1.00 95.75 101 CYS A CA 1
ATOM 818 C C . CYS A 1 101 ? 1.785 -8.699 -19.135 1.00 95.75 101 CYS A C 1
ATOM 820 O O . CYS A 1 101 ? 1.850 -9.634 -19.929 1.00 95.75 101 CYS A O 1
ATOM 822 N N . ASP A 1 102 ? 2.801 -7.875 -18.893 1.00 95.88 102 ASP A N 1
ATOM 823 C CA . ASP A 1 102 ? 4.123 -8.030 -19.480 1.00 95.88 102 ASP A CA 1
ATOM 824 C C . ASP A 1 102 ? 5.163 -8.052 -18.350 1.00 95.88 102 ASP A C 1
ATOM 826 O O . ASP A 1 102 ? 4.995 -7.392 -17.323 1.00 95.88 102 ASP A O 1
ATOM 830 N N . PHE A 1 103 ? 6.251 -8.802 -18.537 1.00 96.12 103 PHE A N 1
ATOM 831 C CA . PHE A 1 103 ? 7.259 -9.036 -17.496 1.00 96.12 103 PHE A CA 1
ATOM 832 C C . PHE A 1 103 ? 8.662 -8.647 -18.000 1.00 96.12 103 PHE A C 1
ATOM 834 O O . PHE A 1 103 ? 9.443 -9.526 -18.373 1.00 96.12 103 PHE A O 1
ATOM 841 N N . PRO A 1 104 ? 9.012 -7.343 -18.031 1.00 94.56 104 PRO A N 1
ATOM 842 C CA . PRO A 1 104 ? 10.240 -6.839 -18.671 1.00 94.56 104 PRO A CA 1
ATOM 843 C C . PRO A 1 104 ? 11.546 -7.417 -18.117 1.00 94.56 104 PRO A C 1
ATOM 845 O O . PRO A 1 104 ? 12.575 -7.437 -18.807 1.00 94.56 104 PRO A O 1
ATOM 848 N N . LEU A 1 105 ? 11.503 -7.868 -16.862 1.00 95.75 105 LEU A N 1
ATOM 849 C CA . LEU A 1 105 ? 12.638 -8.422 -16.135 1.00 95.75 105 LEU A CA 1
ATOM 850 C C . LEU A 1 105 ? 12.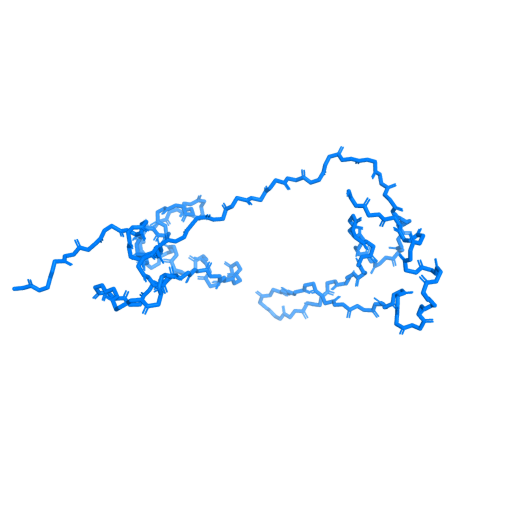628 -9.954 -16.032 1.00 95.75 105 LEU A C 1
ATOM 852 O O . LEU A 1 105 ? 13.533 -10.506 -15.418 1.00 95.75 105 LEU A O 1
ATOM 856 N N . LYS A 1 106 ? 11.657 -10.647 -16.647 1.00 97.00 106 LYS A N 1
ATOM 857 C CA . LYS A 1 106 ? 11.516 -12.112 -16.554 1.00 97.00 106 LYS A CA 1
ATOM 858 C C . LYS A 1 106 ? 12.807 -12.863 -16.898 1.00 97.00 106 LYS A C 1
ATOM 860 O O . LYS A 1 106 ? 13.191 -13.770 -16.172 1.00 97.00 106 LYS A O 1
ATOM 865 N N . ASP A 1 107 ? 13.458 -12.451 -17.981 1.00 97.44 107 ASP A N 1
ATOM 866 C CA . ASP A 1 107 ? 14.684 -13.066 -18.504 1.00 97.44 107 ASP A CA 1
ATOM 867 C C . ASP A 1 107 ? 15.879 -12.093 -18.405 1.00 97.44 107 ASP A C 1
ATOM 869 O O . ASP A 1 107 ? 16.796 -12.113 -19.228 1.00 97.44 107 ASP A O 1
ATOM 873 N N . ALA A 1 108 ? 15.844 -11.160 -17.445 1.00 96.81 108 ALA A N 1
ATOM 874 C CA . ALA A 1 108 ? 16.895 -10.161 -17.288 1.00 96.81 108 ALA A CA 1
ATOM 875 C C . ALA A 1 108 ? 18.210 -10.776 -16.791 1.00 96.81 108 ALA A C 1
ATOM 877 O O . ALA A 1 108 ? 18.235 -11.605 -15.884 1.00 96.81 108 ALA A O 1
ATOM 878 N N . THR A 1 109 ? 19.323 -10.307 -17.355 1.00 98.19 109 THR A N 1
ATOM 879 C CA . THR A 1 109 ? 20.657 -10.551 -16.801 1.00 98.19 109 THR A CA 1
ATOM 880 C C . THR A 1 109 ? 20.886 -9.681 -15.565 1.00 98.19 109 THR A C 1
ATOM 882 O O . THR A 1 109 ? 20.219 -8.659 -15.388 1.00 98.19 109 THR A O 1
ATOM 885 N N . LEU A 1 110 ? 21.879 -10.036 -14.743 1.00 97.88 110 LEU A N 1
ATOM 886 C CA . LEU A 1 110 ? 22.309 -9.204 -13.613 1.00 97.88 110 LEU A CA 1
ATOM 887 C C . LEU A 1 110 ? 22.621 -7.767 -14.057 1.00 97.88 110 LEU A C 1
ATOM 889 O O . LEU A 1 110 ? 22.092 -6.822 -13.486 1.00 97.88 110 LEU A O 1
ATOM 893 N N . GLU A 1 111 ? 23.387 -7.613 -15.138 1.00 98.06 111 GLU A N 1
ATOM 894 C CA . GLU A 1 111 ? 23.730 -6.299 -15.692 1.00 98.06 111 GLU A CA 1
ATOM 895 C C . GLU A 1 111 ? 22.485 -5.475 -16.064 1.00 98.06 111 GLU A C 1
ATOM 897 O O . GLU A 1 111 ? 22.452 -4.263 -15.859 1.00 98.06 111 GLU A O 1
ATOM 902 N N . LYS A 1 112 ? 21.435 -6.117 -16.595 1.00 97.19 112 LYS A N 1
ATOM 903 C CA . LYS A 1 112 ? 20.176 -5.432 -16.909 1.00 97.19 112 LYS A CA 1
ATOM 904 C C . LYS A 1 112 ? 19.445 -4.986 -15.642 1.00 97.19 112 LYS A C 1
ATOM 906 O O . LYS A 1 112 ? 18.884 -3.896 -15.643 1.00 97.19 112 LYS A O 1
ATOM 911 N N . ILE A 1 113 ? 19.447 -5.807 -14.592 1.00 96.50 113 ILE A N 1
ATOM 912 C CA . ILE A 1 113 ? 18.830 -5.472 -13.300 1.00 96.50 113 ILE A CA 1
ATOM 913 C C . ILE A 1 113 ? 19.563 -4.292 -12.655 1.00 96.50 113 ILE A C 1
ATOM 915 O O . ILE A 1 113 ? 18.920 -3.340 -12.229 1.00 96.50 113 ILE A O 1
ATOM 919 N N . GLU A 1 114 ? 20.896 -4.312 -12.644 1.00 97.00 114 GLU A N 1
ATOM 920 C CA . GLU A 1 114 ? 21.722 -3.238 -12.071 1.00 97.00 114 GLU A CA 1
ATOM 921 C C . GLU A 1 114 ? 21.544 -1.895 -12.791 1.00 97.00 114 GLU A C 1
ATOM 923 O O . GLU A 1 114 ? 21.689 -0.838 -12.182 1.00 97.00 114 GLU A O 1
ATOM 928 N N . ARG A 1 115 ? 21.223 -1.926 -14.090 1.00 97.19 115 ARG A N 1
ATOM 929 C CA . ARG A 1 115 ? 20.976 -0.732 -14.911 1.00 97.19 115 ARG A CA 1
ATOM 930 C C . ARG A 1 115 ? 19.500 -0.342 -15.004 1.00 97.19 115 ARG A C 1
ATOM 932 O O . ARG A 1 115 ? 19.182 0.603 -15.726 1.00 97.19 115 ARG A O 1
ATOM 939 N N . TRP A 1 116 ? 18.597 -1.074 -14.353 1.00 97.19 116 TRP A N 1
ATOM 940 C CA . TRP A 1 116 ? 17.171 -0.775 -14.410 1.00 97.19 116 TRP A CA 1
ATOM 941 C C . TRP A 1 116 ? 16.892 0.566 -13.716 1.00 97.19 116 TRP A C 1
ATOM 943 O O . TRP A 1 116 ? 17.299 0.734 -12.565 1.00 97.19 116 TRP A O 1
ATOM 953 N N . PRO A 1 117 ? 16.229 1.531 -14.381 1.00 96.75 117 PRO A N 1
ATOM 954 C CA . PRO A 1 117 ? 15.833 2.775 -13.732 1.00 96.75 117 PRO A CA 1
ATOM 955 C C . PRO A 1 117 ? 14.955 2.492 -12.507 1.00 96.75 117 PRO A C 1
ATOM 957 O O . PRO A 1 117 ? 13.989 1.743 -12.610 1.00 96.75 117 PRO A O 1
ATOM 960 N N . MET A 1 118 ? 15.304 3.077 -11.360 1.00 93.75 118 MET A N 1
ATOM 961 C CA . MET A 1 118 ? 14.548 2.976 -10.109 1.00 93.75 118 MET A CA 1
ATOM 962 C C . MET A 1 118 ? 14.194 4.388 -9.604 1.00 93.75 118 MET A C 1
ATOM 964 O O . MET A 1 118 ? 14.993 5.302 -9.839 1.00 93.75 118 MET A O 1
ATOM 968 N N . PRO A 1 119 ? 13.028 4.573 -8.952 1.00 91.12 119 PRO A N 1
ATOM 969 C CA . PRO A 1 119 ? 12.591 5.835 -8.344 1.00 91.12 119 PRO A CA 1
ATOM 970 C C . PRO A 1 119 ? 13.579 6.476 -7.370 1.00 91.12 119 PRO A C 1
ATOM 972 O O . PRO A 1 119 ? 14.275 5.733 -6.638 1.00 91.12 119 PRO A O 1
#

Secondary structure (DSSP, 8-state):
-PPPPPHHHHHHHHHTT---SS--------HHHHHHHHHHTT--TT-HHHHHHHTT-------PPP-S---S---TT-EE-TT--EEEEEEETTEEEEEEEE-TTTT--HHHHHTS---

pLDDT: mean 94.83, std 5.46, range [56.78, 98.5]

Sequence (119 aa):
MKKTLTSKVRVLTAFAHQEPDRVPVDYLCNPGIDLRLKQHFGLTPADDEGLLQALGVDFRGVWAPYTGPRLHPELEGRTVDEWGIHRRWVEHDTGGYWDYCDFPLKDATLEKIERWPMP

Solvent-accessible surface area (backbone atoms only — not comparable to full-atom values): 7754 Å² total; per-residue (Å²): 129,86,70,86,64,54,45,68,56,26,44,54,33,46,75,68,75,41,90,45,79,55,88,75,39,78,86,86,76,55,73,68,58,49,49,52,51,23,55,73,72,73,43,55,92,84,42,61,66,61,45,40,58,76,71,59,40,45,66,81,90,82,85,82,80,89,82,73,79,87,65,53,78,89,48,92,89,45,50,58,44,62,76,55,52,33,25,32,82,47,77,52,103,81,53,65,46,78,39,81,75,58,66,88,63,77,87,53,50,73,71,54,59,75,67,49,64,70,125

Mean predicted aligned error: 4.73 Å

Foldseek 3Di:
DPDDDALVVQVVCVVVVHDGPDHADADDDDLVVLQVLCVVVVHDSPPPVVSCVVVVHSDDDDDDDDPDDQQEDDDPQWDQDQQRFTWHWDDDPRGTDTDGDDDPCPPPDPVRVVPRGHD

Radius of gyration: 20.22 Å; Cα contacts (8 Å, |Δi|>4): 123; chains: 1; bounding box: 48×26×58 Å

Nearest PDB structures (foldseek):
  3vpb-assembly1_F  TM=5.197E-01  e=9.367E+00  Sulfurisphaera tokodaii str. 7